Protein AF-A0A2D9ST78-F1 (afdb_monomer)

Foldseek 3Di:
DLPPDLVNLVVQVVPDPDDLCVSCVVSVHDSVSSLVSCDVPQKDWDDQQCVPPLVVQLVVFWDWDWDDDPPDIDIFTGGQAPWADDQQWIWGDDPGGTDIDGRVPRDTDMRGWDQDPVGTD

Solvent-accessible surface area (backbone atoms only — not comparable to full-atom values): 7208 Å² total; per-residue (Å²): 132,87,84,74,45,46,72,51,44,46,54,55,54,75,75,47,89,62,56,63,64,57,49,17,60,74,71,73,49,54,48,64,59,62,52,58,36,30,59,84,63,51,26,44,84,48,75,36,51,52,80,63,37,46,69,56,54,31,74,69,40,75,41,76,50,77,54,71,62,100,89,47,78,47,78,35,64,35,43,62,38,64,70,43,73,45,82,74,49,26,36,26,70,32,97,52,36,65,46,83,42,52,47,87,76,45,79,75,37,67,51,64,56,43,86,46,99,90,42,77,77

pLDDT: mean 93.59, std 7.72, range [48.56, 98.19]

Radius of gyration: 15.92 Å; Cα contacts (8 Å, |Δi|>4): 169; chains: 1; bounding box: 37×33×34 Å

Secondary structure (DSSP, 8-state):
-----HHHHHHHHHT--S-HHHHHHHHTS-HHHHHHTTBTTTEEEE---HHHHHHHHHTT-SEEEEEE-SS-EEEEEE---SEE--SS-EEEE-SS-EEEE-GGG---EEEE--EETTEE-

Nearest PDB structures (foldseek):
  2j0p-assembly1_A  TM=9.133E-01  e=8.484E-08  Yersinia enterocolitica
  2j0r-assembly1_A  TM=9.083E-01  e=1.370E-07  Yersinia enterocolitica
  7qxv-assembly1_A  TM=9.075E-01  e=5.123E-07  Yersinia enterocolitica
  4cdp-assembly1_A  TM=8.859E-01  e=3.797E-07  Escherichia coli O157:H7
  1u9t-assembly1_A-2  TM=8.874E-01  e=4.175E-06  Escherichia coli O157:H7 str. EDL933

Mean predicted aligned error: 3.89 Å

Structure (mmCIF, N/CA/C/O backbone):
data_AF-A0A2D9ST78-F1
#
_entry.id   AF-A0A2D9ST78-F1
#
loop_
_atom_site.group_PDB
_atom_site.id
_atom_site.type_symbol
_atom_site.label_atom_id
_atom_site.label_alt_id
_atom_site.label_comp_id
_atom_site.label_asym_id
_atom_site.label_entity_id
_atom_site.label_seq_id
_atom_site.pdbx_PDB_ins_code
_atom_site.Cartn_x
_atom_site.Cartn_y
_atom_site.Cartn_z
_atom_site.occupancy
_atom_site.B_iso_or_equiv
_atom_site.auth_seq_id
_atom_site.auth_comp_id
_atom_site.auth_asym_id
_atom_site.auth_atom_id
_atom_site.pdbx_PDB_model_num
ATOM 1 N N . MET A 1 1 ? -16.808 -14.469 21.212 1.00 48.56 1 MET A N 1
ATOM 2 C CA . MET A 1 1 ? -17.143 -14.039 19.837 1.00 48.56 1 MET A CA 1
ATOM 3 C C . MET A 1 1 ? -16.736 -12.590 19.720 1.00 48.56 1 MET A C 1
ATOM 5 O O . MET A 1 1 ? -17.177 -11.804 20.544 1.00 48.56 1 MET A O 1
ATOM 9 N N . ASN A 1 2 ? -15.821 -12.268 18.808 1.00 61.38 2 ASN A N 1
ATOM 10 C CA . ASN A 1 2 ? -15.392 -10.889 18.602 1.00 61.38 2 ASN A CA 1
ATOM 11 C C . ASN A 1 2 ? -16.485 -10.189 17.776 1.00 61.38 2 ASN A C 1
ATOM 13 O O . ASN A 1 2 ? -16.716 -10.585 16.638 1.00 61.38 2 ASN A O 1
ATOM 17 N N . ASP A 1 3 ? -17.190 -9.217 18.355 1.00 84.12 3 ASP A N 1
ATOM 18 C CA . ASP A 1 3 ? -18.329 -8.501 17.739 1.00 84.12 3 ASP A CA 1
ATOM 19 C C . ASP A 1 3 ? -17.870 -7.403 16.749 1.00 84.12 3 ASP A C 1
ATOM 21 O O . ASP A 1 3 ? -18.433 -6.314 16.640 1.00 84.12 3 ASP A O 1
ATOM 25 N N . LEU A 1 4 ? -16.767 -7.658 16.041 1.00 90.50 4 LEU A N 1
ATOM 26 C CA . LEU A 1 4 ? -16.140 -6.710 15.120 1.00 90.50 4 LEU A CA 1
ATOM 27 C C . LEU A 1 4 ? -16.708 -6.872 13.709 1.00 90.50 4 LEU A C 1
ATOM 29 O O . LEU A 1 4 ? -16.013 -7.253 12.770 1.00 90.50 4 LEU A O 1
ATOM 33 N N . THR A 1 5 ? -18.002 -6.592 13.569 1.00 94.88 5 THR A N 1
ATOM 34 C CA . THR A 1 5 ? -18.660 -6.506 12.258 1.00 94.88 5 THR A CA 1
ATOM 35 C C . THR A 1 5 ? -18.113 -5.323 11.442 1.00 94.88 5 THR A C 1
ATOM 37 O O . THR A 1 5 ? -17.617 -4.357 12.029 1.00 94.88 5 THR A O 1
ATOM 40 N N . PRO A 1 6 ? -18.233 -5.323 10.098 1.00 95.06 6 PRO A N 1
ATOM 41 C CA . PRO A 1 6 ? -17.791 -4.196 9.274 1.00 95.06 6 PRO A CA 1
ATOM 42 C C . PRO A 1 6 ? -18.383 -2.853 9.720 1.00 95.06 6 PRO A C 1
ATOM 44 O O . PRO A 1 6 ? -17.654 -1.880 9.871 1.00 95.06 6 PRO A O 1
ATOM 47 N N . SER A 1 7 ? -19.684 -2.800 10.027 1.00 94.75 7 SER A N 1
ATOM 48 C CA . SER A 1 7 ? -20.331 -1.583 10.534 1.00 94.75 7 SER A CA 1
ATOM 49 C C . SER A 1 7 ? -19.754 -1.128 11.875 1.00 94.75 7 SER A C 1
ATOM 51 O O . SER A 1 7 ? -19.548 0.070 12.074 1.00 94.75 7 SER A O 1
ATOM 53 N N . ARG A 1 8 ? -19.438 -2.064 12.779 1.00 95.12 8 ARG A N 1
ATOM 54 C CA . ARG A 1 8 ? -18.796 -1.743 14.056 1.00 95.12 8 ARG A CA 1
ATOM 55 C C . ARG A 1 8 ? -17.376 -1.215 13.866 1.00 95.12 8 ARG A C 1
ATOM 57 O O . ARG A 1 8 ? -17.014 -0.246 14.526 1.00 95.12 8 ARG A O 1
ATOM 64 N N . LEU A 1 9 ? -16.597 -1.805 12.959 1.00 95.75 9 LEU A N 1
ATOM 65 C CA . LEU A 1 9 ? -15.252 -1.331 12.624 1.00 95.75 9 LEU A CA 1
ATOM 66 C C . LEU A 1 9 ? -15.285 0.088 12.049 1.00 95.75 9 LEU A C 1
ATOM 68 O O . LEU A 1 9 ? -14.499 0.925 12.482 1.00 95.75 9 LEU A O 1
ATOM 72 N N . ARG A 1 10 ? -16.233 0.391 11.152 1.00 94.00 10 ARG A N 1
ATOM 73 C CA . ARG A 1 10 ? -16.423 1.755 10.636 1.00 94.00 10 ARG A CA 1
ATOM 74 C C . ARG A 1 10 ? -16.714 2.757 11.748 1.00 94.00 10 ARG A C 1
ATOM 76 O O . ARG A 1 10 ? -16.068 3.796 11.803 1.00 94.00 10 ARG A O 1
ATOM 83 N N . ALA A 1 11 ? -17.626 2.424 12.663 1.00 93.69 11 ALA A N 1
ATOM 84 C CA . ALA A 1 11 ? -17.936 3.288 13.803 1.00 93.69 11 ALA A CA 1
ATOM 85 C C . ALA A 1 11 ? -16.698 3.542 14.685 1.00 93.69 11 ALA A C 1
ATOM 87 O O . ALA A 1 11 ? -16.388 4.685 14.998 1.00 93.69 11 ALA A O 1
ATOM 88 N N . LEU A 1 12 ? -15.935 2.492 15.008 1.00 93.94 12 LEU A N 1
ATOM 8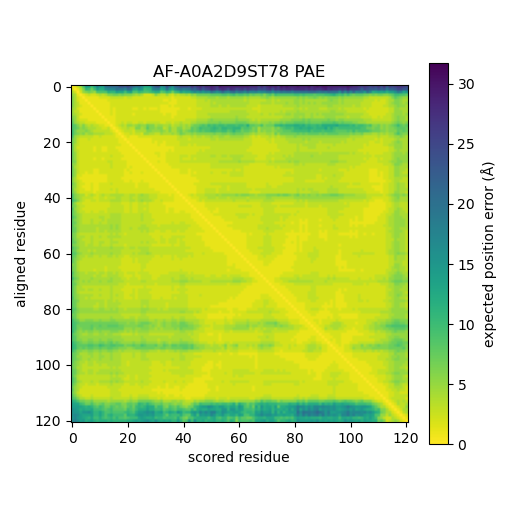9 C CA . LEU A 1 12 ? -14.709 2.616 15.805 1.00 93.94 12 LEU A CA 1
ATOM 90 C C . LEU A 1 12 ? -13.631 3.466 15.116 1.00 93.94 12 LEU A C 1
ATOM 92 O O . LEU A 1 12 ? -12.871 4.137 15.804 1.00 93.94 12 LEU A O 1
ATOM 96 N N . LYS A 1 13 ? -13.553 3.446 13.779 1.00 92.44 13 LYS A N 1
ATOM 97 C CA . LYS A 1 13 ? -12.623 4.290 13.012 1.00 92.44 13 LYS A CA 1
ATOM 98 C C . LYS A 1 13 ? -13.000 5.767 13.058 1.00 92.44 13 LYS A C 1
ATOM 100 O O . LYS A 1 13 ? -12.104 6.594 13.155 1.00 92.44 13 LYS A O 1
ATOM 105 N N . GLN A 1 14 ? -14.291 6.090 12.979 1.00 88.12 14 GLN A N 1
ATOM 106 C CA . GLN A 1 14 ? -14.771 7.477 13.013 1.00 88.12 14 GLN A CA 1
ATOM 107 C C . GLN A 1 14 ? -14.450 8.162 14.349 1.00 88.12 14 GLN A C 1
ATOM 109 O O . GLN A 1 14 ? -14.083 9.333 14.369 1.00 88.12 14 GLN A O 1
ATOM 114 N N . ASP A 1 15 ? -14.506 7.410 15.450 1.00 85.25 15 ASP A N 1
ATOM 115 C CA . ASP A 1 15 ? -14.209 7.923 16.792 1.00 85.25 15 ASP A CA 1
ATOM 116 C C . ASP A 1 15 ? -12.704 7.903 17.137 1.00 85.25 15 ASP A C 1
ATOM 118 O O . ASP A 1 15 ? -12.287 8.410 18.183 1.00 85.25 15 ASP A O 1
ATOM 122 N N . ALA A 1 16 ? -11.865 7.290 16.294 1.00 86.81 16 ALA A N 1
ATOM 123 C CA . ALA A 1 16 ? -10.457 7.075 16.597 1.00 86.81 16 ALA A CA 1
ATOM 124 C C . ALA A 1 16 ? -9.586 8.292 16.259 1.00 86.81 16 ALA A C 1
ATOM 126 O O . ALA A 1 16 ? -9.591 8.816 15.149 1.00 86.81 16 ALA A O 1
ATOM 127 N N . THR A 1 17 ? -8.727 8.673 17.203 1.00 87.00 17 THR A N 1
ATOM 128 C CA . THR A 1 17 ? -7.643 9.650 16.988 1.00 87.00 17 THR A CA 1
ATOM 129 C C . THR A 1 17 ? -6.307 8.986 16.635 1.00 87.00 17 THR A C 1
ATOM 131 O O . THR A 1 17 ? -5.353 9.660 16.244 1.00 87.00 17 THR A O 1
ATOM 134 N N . LEU A 1 18 ? -6.235 7.660 16.782 1.00 89.38 18 LEU A N 1
ATOM 135 C CA . LEU A 1 18 ? -5.074 6.835 16.466 1.00 89.38 18 LEU A CA 1
ATOM 136 C C . LEU A 1 18 ? -4.927 6.634 14.952 1.00 89.38 18 LEU A C 1
ATOM 138 O O . LEU A 1 18 ? -5.900 6.678 14.201 1.00 89.38 18 LEU A O 1
ATOM 142 N N . ARG A 1 19 ? -3.705 6.326 14.500 1.00 89.50 19 ARG A N 1
ATOM 143 C CA . ARG A 1 19 ? -3.488 5.838 13.129 1.00 89.50 19 ARG A CA 1
ATOM 144 C C . ARG A 1 19 ? -4.161 4.469 12.963 1.00 89.50 19 ARG A C 1
ATOM 146 O O . ARG A 1 19 ? -4.224 3.695 13.918 1.00 89.50 19 ARG A O 1
ATOM 153 N N . LEU A 1 20 ? -4.601 4.137 11.745 1.00 92.12 20 LEU A N 1
ATOM 154 C CA . LEU A 1 20 ? -5.292 2.867 11.463 1.00 92.12 20 LEU A CA 1
ATOM 155 C C . LEU A 1 20 ? -4.477 1.639 11.876 1.00 92.12 20 LEU A C 1
ATOM 157 O O . LEU A 1 20 ? -5.030 0.722 12.477 1.00 92.12 20 LEU A O 1
ATOM 161 N N . TYR A 1 21 ? -3.166 1.657 11.635 1.00 92.94 21 TYR A N 1
ATOM 162 C CA . TYR A 1 21 ? -2.250 0.629 12.121 1.00 92.94 21 TYR A CA 1
ATOM 163 C C . TYR A 1 21 ? -2.363 0.393 13.641 1.00 92.94 21 TYR A C 1
ATOM 165 O O . TYR A 1 21 ? -2.485 -0.751 14.080 1.00 92.94 21 TYR A O 1
ATOM 173 N N . ASP A 1 22 ? -2.345 1.460 14.448 1.00 94.06 22 ASP A N 1
ATOM 174 C CA . ASP A 1 22 ? -2.380 1.362 15.914 1.00 94.06 22 ASP A CA 1
ATOM 175 C C . ASP A 1 22 ? -3.761 0.914 16.407 1.00 94.06 22 ASP A C 1
ATOM 177 O O . ASP A 1 22 ? -3.864 0.046 17.276 1.00 94.06 22 ASP A O 1
ATOM 181 N N . LEU A 1 23 ? -4.828 1.433 15.788 1.00 95.25 23 LEU A N 1
ATOM 182 C CA . LEU A 1 23 ? -6.198 1.002 16.060 1.00 95.25 23 LEU A CA 1
ATOM 183 C C . LEU A 1 23 ? -6.384 -0.493 15.763 1.00 95.25 23 LEU A C 1
ATOM 185 O O . LEU A 1 23 ? -6.972 -1.216 16.564 1.00 95.25 23 LEU A O 1
ATOM 189 N N . ALA A 1 24 ? -5.850 -0.983 14.642 1.00 95.25 24 ALA A N 1
ATOM 190 C CA . ALA A 1 24 ? -5.932 -2.394 14.277 1.00 95.25 24 ALA A CA 1
ATOM 191 C C . ALA A 1 24 ? -5.237 -3.288 15.315 1.00 95.25 24 ALA A C 1
ATOM 193 O O . ALA A 1 24 ? -5.801 -4.304 15.726 1.00 95.25 24 ALA A O 1
ATOM 194 N N . GLN A 1 25 ? -4.052 -2.884 15.794 1.00 94.44 25 GLN A N 1
ATOM 195 C CA . GLN A 1 25 ? -3.358 -3.593 16.874 1.00 94.44 25 GLN A CA 1
ATOM 196 C C . GLN A 1 25 ? -4.186 -3.607 18.167 1.00 94.44 25 GLN A C 1
ATOM 198 O O . GLN A 1 25 ? -4.316 -4.665 18.780 1.00 94.44 25 GLN A O 1
ATOM 203 N N . GLN A 1 26 ? -4.785 -2.476 18.554 1.00 94.25 26 GLN A N 1
ATOM 204 C CA . GLN A 1 26 ? -5.633 -2.388 19.748 1.00 94.25 26 GLN A CA 1
ATOM 205 C C . GLN A 1 26 ? -6.869 -3.296 19.657 1.00 94.25 26 GLN A C 1
ATOM 207 O O . GLN A 1 26 ? -7.262 -3.908 20.648 1.00 94.25 26 GLN A O 1
ATOM 212 N N . LEU A 1 27 ? -7.476 -3.397 18.473 1.00 94.62 27 LEU A N 1
ATOM 213 C CA . LEU A 1 27 ? -8.660 -4.225 18.226 1.00 94.62 27 LEU A CA 1
ATOM 214 C C . LEU A 1 27 ? -8.330 -5.707 17.971 1.00 94.62 27 LEU A C 1
ATOM 216 O O . LEU A 1 27 ? -9.243 -6.528 17.872 1.00 94.62 27 LEU A O 1
ATOM 220 N N . GLY A 1 28 ? -7.047 -6.063 17.858 1.00 95.44 28 GLY A N 1
ATOM 221 C CA . GLY A 1 28 ? -6.611 -7.429 17.568 1.00 95.44 28 GLY A CA 1
ATOM 222 C C . GLY A 1 28 ? -6.981 -7.904 16.159 1.00 95.44 28 GLY A C 1
ATOM 223 O O . GLY A 1 28 ? -7.219 -9.094 15.956 1.00 95.44 28 GLY A O 1
ATOM 224 N N . VAL A 1 29 ? -7.049 -6.986 15.190 1.00 95.81 29 VAL A N 1
ATOM 225 C CA . VAL A 1 29 ? -7.354 -7.271 13.778 1.00 95.81 29 VAL A CA 1
ATOM 226 C C . VAL A 1 29 ? -6.214 -6.810 12.869 1.00 95.81 29 VAL A C 1
ATOM 228 O O . VAL A 1 29 ? -5.301 -6.100 13.290 1.00 95.81 29 VAL A O 1
ATOM 231 N N . SER A 1 30 ? -6.237 -7.223 11.601 1.00 95.69 30 SER A N 1
ATOM 232 C CA . SER A 1 30 ? -5.318 -6.671 10.604 1.00 95.69 30 SER A CA 1
ATOM 233 C C . SER A 1 30 ? -5.737 -5.251 10.212 1.00 95.69 30 SER A C 1
ATOM 235 O O . SER A 1 30 ? -6.919 -4.911 10.225 1.00 95.69 30 SER A O 1
ATOM 237 N N . GLU A 1 31 ? -4.779 -4.423 9.799 1.00 95.94 31 GLU A N 1
ATOM 238 C CA . GLU A 1 31 ? -5.086 -3.099 9.240 1.00 95.94 31 GLU A CA 1
ATOM 239 C C . GLU A 1 31 ? -5.956 -3.215 7.978 1.00 95.94 31 GLU A C 1
ATOM 241 O O . GLU A 1 31 ? -6.897 -2.446 7.798 1.00 95.94 31 GLU A O 1
ATOM 246 N N . ALA A 1 32 ? -5.731 -4.254 7.164 1.00 96.12 32 ALA A N 1
ATOM 247 C CA . ALA A 1 32 ? -6.571 -4.558 6.009 1.00 96.12 32 ALA A CA 1
ATOM 248 C C . ALA A 1 32 ? -8.044 -4.786 6.388 1.00 96.12 32 ALA A C 1
ATOM 250 O O . ALA A 1 32 ? -8.912 -4.350 5.645 1.00 96.12 32 ALA A O 1
ATOM 251 N N . ALA A 1 33 ? -8.354 -5.387 7.544 1.00 96.31 33 ALA A N 1
ATOM 252 C CA . ALA A 1 33 ? -9.742 -5.553 7.987 1.00 96.31 33 ALA A CA 1
ATOM 253 C C . ALA A 1 33 ? -10.438 -4.204 8.242 1.00 96.31 33 ALA A C 1
ATOM 255 O O . ALA A 1 33 ? -11.630 -4.061 7.974 1.00 96.31 33 ALA A O 1
ATOM 256 N N . LEU A 1 34 ? -9.695 -3.197 8.717 1.00 96.31 34 LEU A N 1
ATOM 257 C CA . LEU A 1 34 ? -10.215 -1.837 8.867 1.00 96.31 34 LEU A CA 1
ATOM 258 C C . LEU A 1 34 ? -10.445 -1.152 7.518 1.00 96.31 34 LEU A C 1
ATOM 260 O O . LEU A 1 34 ? -11.363 -0.343 7.408 1.00 96.31 34 LEU A O 1
ATOM 264 N N . VAL A 1 35 ? -9.618 -1.438 6.511 1.00 96.44 35 VAL A N 1
ATOM 265 C CA . VAL A 1 35 ? -9.797 -0.922 5.143 1.00 96.44 35 VAL A CA 1
ATOM 266 C C . VAL A 1 35 ? -10.981 -1.611 4.461 1.00 96.44 35 VAL A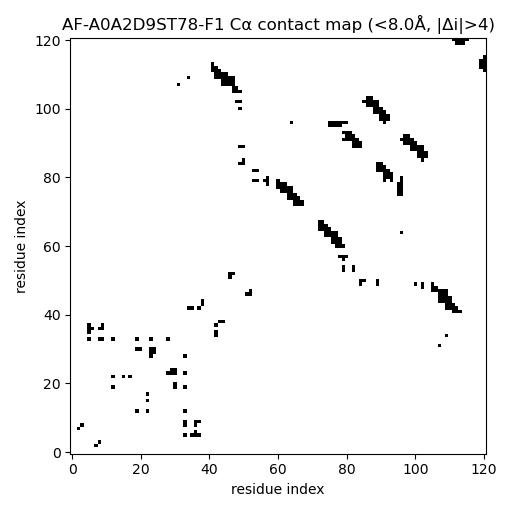 C 1
ATOM 268 O O . VAL A 1 35 ? -11.847 -0.941 3.910 1.00 96.44 35 VAL A O 1
ATOM 271 N N . GLU A 1 36 ? -11.086 -2.937 4.567 1.00 96.38 36 GLU A N 1
ATOM 272 C CA . GLU A 1 36 ? -12.196 -3.709 3.997 1.00 96.38 36 GLU A CA 1
ATOM 273 C C . GLU A 1 36 ? -13.555 -3.344 4.587 1.00 96.38 36 GLU A C 1
ATOM 275 O O . GLU A 1 36 ? -14.575 -3.444 3.904 1.00 96.38 36 GLU A O 1
ATOM 280 N N . ALA A 1 37 ? -13.582 -2.901 5.845 1.00 96.25 37 ALA A N 1
ATOM 281 C CA . ALA A 1 37 ? -14.806 -2.417 6.456 1.00 96.25 37 ALA A CA 1
ATOM 282 C C . ALA A 1 37 ? -15.435 -1.257 5.663 1.00 96.25 37 ALA A C 1
ATOM 284 O O . ALA A 1 37 ? -16.648 -1.104 5.735 1.00 96.25 37 ALA A O 1
ATOM 285 N N . ASP A 1 38 ? -14.669 -0.496 4.878 1.00 95.69 38 ASP A N 1
ATOM 286 C CA . ASP A 1 38 ? -15.162 0.627 4.069 1.00 95.69 38 ASP A CA 1
ATOM 287 C C . ASP A 1 38 ? -15.444 0.270 2.602 1.00 95.69 38 ASP A C 1
ATOM 289 O O . ASP A 1 38 ? -15.648 1.160 1.775 1.00 95.69 38 ASP A O 1
ATOM 293 N N . LEU A 1 39 ? -15.496 -1.016 2.235 1.00 96.50 39 LEU A N 1
ATOM 294 C CA . LEU A 1 39 ? -15.893 -1.398 0.877 1.00 96.50 39 LEU A CA 1
ATOM 295 C C . LEU A 1 39 ? -17.285 -0.850 0.535 1.00 96.50 39 LEU A C 1
ATOM 297 O O . LEU A 1 39 ? -18.250 -1.069 1.267 1.00 96.50 39 LEU A O 1
ATOM 301 N N . GLY A 1 40 ? -17.375 -0.132 -0.588 1.00 92.06 40 GLY A N 1
ATOM 302 C CA . GLY A 1 40 ? -18.591 0.585 -0.997 1.00 92.06 40 GLY A CA 1
ATOM 303 C C . GLY A 1 40 ? -18.805 1.938 -0.300 1.00 92.06 40 GLY A C 1
ATOM 304 O O . GLY A 1 40 ? -19.794 2.610 -0.575 1.00 92.06 40 GLY A O 1
ATOM 305 N N . HIS A 1 41 ? -17.875 2.355 0.561 1.00 92.62 41 HIS A N 1
ATOM 306 C CA . HIS A 1 41 ? -17.859 3.627 1.285 1.00 92.62 41 HIS A CA 1
ATOM 307 C C . HIS A 1 41 ? -16.529 4.369 1.047 1.00 92.62 41 HIS A C 1
ATOM 309 O O . HIS A 1 41 ? -15.817 4.694 1.991 1.00 92.62 41 HIS A O 1
ATOM 315 N N . GLY A 1 42 ? -16.162 4.586 -0.222 1.00 92.50 42 GLY A N 1
ATOM 316 C CA . GLY A 1 42 ? -14.892 5.229 -0.605 1.00 92.50 42 GLY A CA 1
ATOM 317 C C . GLY A 1 42 ? -13.712 4.266 -0.777 1.00 92.50 42 GLY A C 1
ATOM 318 O O . GLY A 1 42 ? -12.637 4.682 -1.192 1.00 92.50 42 GLY A O 1
ATOM 319 N N . VAL A 1 43 ? -13.899 2.965 -0.521 1.00 97.00 43 VAL A N 1
ATOM 320 C CA . VAL A 1 43 ? -12.882 1.934 -0.782 1.00 97.00 43 VAL A CA 1
ATOM 321 C C . VAL A 1 43 ? -13.329 0.977 -1.877 1.00 97.00 43 VAL A C 1
ATOM 323 O O . VAL A 1 43 ? -14.441 0.437 -1.845 1.00 97.00 43 VAL A O 1
ATOM 326 N N . ILE A 1 44 ? -12.414 0.706 -2.808 1.00 97.25 44 ILE A N 1
ATOM 327 C CA . ILE A 1 44 ? -12.542 -0.339 -3.826 1.00 97.25 44 ILE A CA 1
ATOM 328 C C . ILE A 1 44 ? -11.366 -1.316 -3.740 1.00 97.25 44 ILE A C 1
ATOM 330 O O . ILE A 1 44 ? -10.220 -0.919 -3.524 1.00 97.25 44 ILE A O 1
ATOM 334 N N . ARG A 1 45 ? -11.640 -2.613 -3.927 1.00 97.56 45 ARG A N 1
ATOM 335 C CA . ARG A 1 45 ? -10.582 -3.616 -4.125 1.00 97.56 45 ARG A CA 1
ATOM 336 C C . ARG A 1 45 ? -9.979 -3.440 -5.513 1.00 97.56 45 ARG A C 1
ATOM 338 O O . ARG A 1 45 ? -10.714 -3.312 -6.490 1.00 97.56 45 ARG A O 1
ATOM 345 N N . ILE A 1 46 ? -8.656 -3.492 -5.589 1.00 97.50 46 ILE A N 1
ATOM 346 C CA . ILE A 1 46 ? -7.901 -3.463 -6.844 1.00 97.50 46 ILE A CA 1
ATOM 347 C C . ILE A 1 46 ? -6.953 -4.660 -6.909 1.00 97.50 46 ILE A C 1
ATOM 349 O O . ILE A 1 46 ? -6.772 -5.394 -5.937 1.00 97.50 46 ILE A O 1
ATOM 353 N N . ASP A 1 47 ? -6.366 -4.871 -8.080 1.00 96.94 47 ASP A N 1
ATOM 354 C CA . ASP A 1 47 ? -5.419 -5.954 -8.306 1.00 96.94 47 ASP A CA 1
ATOM 355 C C . ASP A 1 47 ? -4.123 -5.731 -7.503 1.00 96.94 47 ASP A C 1
ATOM 357 O O . ASP A 1 47 ? -3.469 -4.701 -7.689 1.00 96.94 47 ASP A O 1
ATOM 361 N N . PRO A 1 48 ? -3.732 -6.660 -6.611 1.00 97.12 48 PRO A N 1
ATOM 362 C CA . PRO A 1 48 ? -2.551 -6.490 -5.772 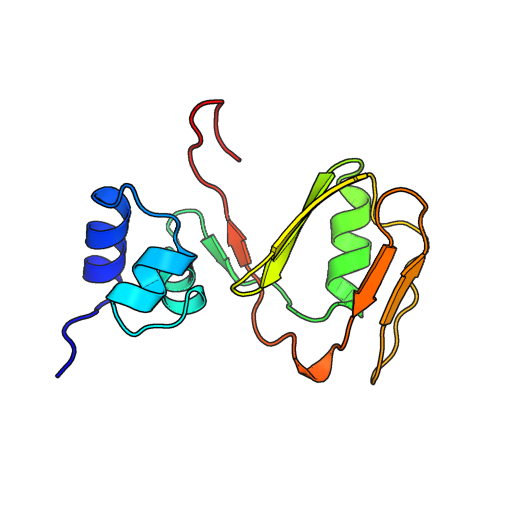1.00 97.12 48 PRO A CA 1
ATOM 363 C C . PRO A 1 48 ? -1.236 -6.804 -6.484 1.00 97.12 48 PRO A C 1
ATOM 365 O O . PRO A 1 48 ? -0.179 -6.571 -5.901 1.00 97.12 48 PRO A O 1
ATOM 368 N N . VAL A 1 49 ? -1.268 -7.355 -7.703 1.00 97.00 49 VAL A N 1
ATOM 369 C CA . VAL A 1 49 ? -0.061 -7.824 -8.394 1.00 97.00 49 VAL A CA 1
ATOM 370 C C . VAL A 1 49 ? 0.824 -6.633 -8.786 1.00 97.00 49 VAL A C 1
ATOM 372 O O . VAL A 1 49 ? 0.415 -5.845 -9.646 1.00 97.00 49 VAL A O 1
ATOM 375 N N . PRO A 1 50 ? 2.057 -6.511 -8.242 1.00 97.19 50 PRO A N 1
ATOM 376 C CA . PRO A 1 50 ? 2.942 -5.376 -8.517 1.00 97.19 50 PRO A CA 1
ATOM 377 C C . PRO A 1 50 ? 3.193 -5.138 -10.008 1.00 97.19 50 PRO A C 1
ATOM 379 O O . PRO A 1 50 ? 3.140 -3.994 -10.450 1.00 97.19 50 PRO A O 1
ATOM 382 N N . GLY A 1 51 ? 3.352 -6.212 -10.791 1.00 96.94 51 GLY A N 1
ATOM 383 C CA . GLY A 1 51 ? 3.540 -6.156 -12.244 1.00 96.94 51 GLY A CA 1
ATOM 384 C C . GLY A 1 51 ? 2.451 -5.392 -13.005 1.00 96.94 51 GLY A C 1
ATOM 385 O O . GLY A 1 51 ? 2.711 -4.798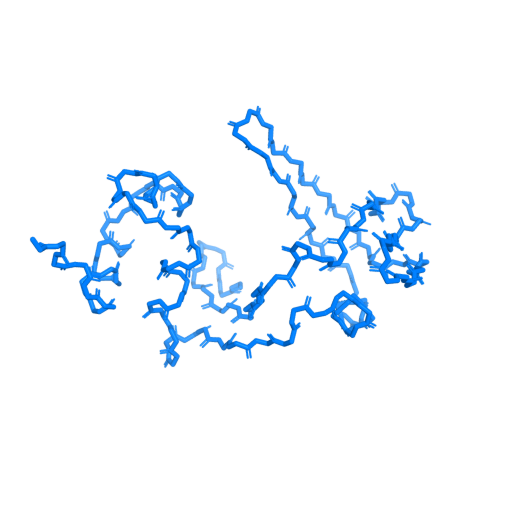 -14.047 1.00 96.94 51 GLY A O 1
ATOM 386 N N . ARG A 1 52 ? 1.224 -5.356 -12.470 1.00 96.12 52 ARG A N 1
ATOM 387 C CA . ARG A 1 52 ? 0.102 -4.581 -13.027 1.00 96.12 52 ARG A CA 1
ATOM 388 C C . ARG A 1 52 ? -0.119 -3.267 -12.283 1.00 96.12 52 ARG A C 1
ATOM 390 O O . ARG A 1 52 ? -0.497 -2.270 -12.897 1.00 96.12 52 ARG A O 1
ATOM 397 N N . LEU A 1 53 ? 0.120 -3.269 -10.975 1.00 96.69 53 LEU A N 1
ATOM 398 C CA . LEU A 1 53 ? -0.142 -2.144 -10.089 1.00 96.69 53 LEU A CA 1
ATOM 399 C C . LEU A 1 53 ? 0.871 -1.004 -10.267 1.00 96.69 53 LEU A C 1
ATOM 401 O O . LEU A 1 53 ? 0.464 0.141 -10.446 1.00 96.69 53 LEU A O 1
ATOM 405 N N . ILE A 1 54 ? 2.175 -1.295 -10.263 1.00 97.50 54 ILE A N 1
ATOM 406 C CA . ILE A 1 54 ? 3.220 -0.261 -10.313 1.00 97.50 54 ILE A CA 1
ATOM 407 C C . ILE A 1 54 ? 3.175 0.541 -11.628 1.00 97.50 54 ILE A C 1
ATOM 409 O O . ILE A 1 54 ? 3.135 1.770 -11.548 1.00 97.50 54 ILE A O 1
ATOM 413 N N . PRO A 1 55 ? 3.041 -0.078 -12.823 1.00 97.25 55 PRO A N 1
ATOM 414 C CA . PRO A 1 55 ? 2.865 0.682 -14.064 1.00 97.25 55 PRO A CA 1
ATOM 415 C C . PRO A 1 55 ? 1.582 1.522 -14.098 1.00 97.25 55 PRO A C 1
ATOM 417 O O . PRO A 1 55 ? 1.516 2.533 -14.796 1.00 97.25 55 PRO A O 1
ATOM 420 N N . ALA A 1 56 ? 0.533 1.116 -13.372 1.00 97.06 56 ALA A N 1
ATOM 421 C CA . ALA A 1 56 ? -0.682 1.914 -13.256 1.00 97.06 56 ALA A CA 1
ATOM 422 C C . ALA A 1 56 ? -0.473 3.144 -12.362 1.00 97.06 56 ALA A C 1
ATOM 424 O O . ALA A 1 56 ? -0.920 4.228 -12.733 1.00 97.06 56 ALA A O 1
ATOM 425 N N . ILE A 1 57 ? 0.239 2.981 -11.242 1.00 96.69 57 ILE A N 1
ATOM 426 C CA . ILE A 1 57 ? 0.592 4.066 -10.316 1.00 96.69 57 ILE A CA 1
ATOM 427 C C . ILE A 1 57 ? 1.537 5.070 -10.979 1.00 96.69 57 ILE A C 1
ATOM 429 O O . ILE A 1 57 ? 1.346 6.267 -10.808 1.00 96.69 57 ILE A O 1
ATOM 433 N N . GLN A 1 58 ? 2.499 4.621 -11.790 1.00 97.50 58 GLN A N 1
ATOM 434 C CA . GLN A 1 58 ? 3.419 5.515 -12.506 1.00 97.50 58 GLN A CA 1
ATOM 435 C C . GLN A 1 58 ? 2.682 6.578 -13.341 1.00 97.50 58 GLN A C 1
ATOM 437 O O . GLN A 1 58 ? 3.130 7.717 -13.440 1.00 97.50 58 GLN A O 1
ATOM 442 N N . ARG A 1 59 ? 1.514 6.240 -13.908 1.00 97.56 59 ARG A N 1
ATOM 443 C CA . ARG A 1 59 ? 0.699 7.179 -14.701 1.00 97.56 59 ARG A CA 1
ATOM 444 C C . ARG A 1 59 ? 0.072 8.308 -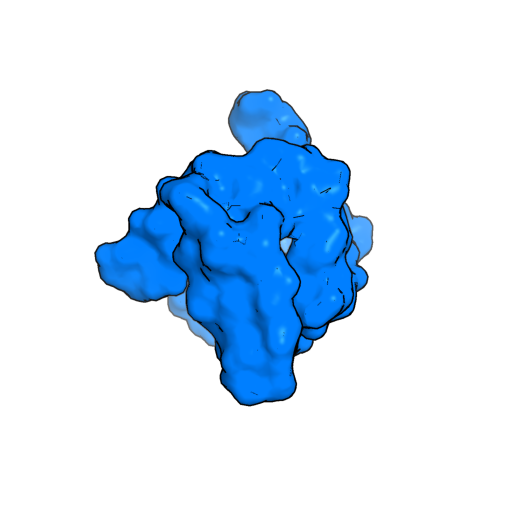13.881 1.00 97.56 59 ARG A C 1
ATOM 446 O O . ARG A 1 59 ? -0.425 9.257 -14.478 1.00 97.56 59 ARG A O 1
ATOM 453 N N . LEU A 1 60 ? 0.069 8.203 -12.552 1.00 96.81 60 LEU A N 1
ATOM 454 C CA . LEU A 1 60 ? -0.386 9.267 -11.657 1.00 96.81 60 LEU A CA 1
ATOM 455 C C . LEU A 1 60 ? 0.644 10.405 -11.546 1.00 96.81 60 LEU A C 1
ATOM 457 O O . LEU A 1 60 ? 0.287 11.491 -11.101 1.00 96.81 60 LEU A O 1
ATOM 461 N N . GLY A 1 61 ? 1.886 10.183 -11.991 1.00 97.19 61 GLY A N 1
ATOM 462 C CA . GLY A 1 61 ? 2.976 11.149 -11.886 1.00 97.19 61 GLY A CA 1
ATOM 463 C C . GLY A 1 61 ? 3.606 11.155 -10.495 1.00 97.19 61 GLY A C 1
ATOM 464 O O . GLY A 1 61 ? 3.816 10.097 -9.898 1.00 97.19 61 GLY A O 1
ATOM 465 N N . GLU A 1 62 ? 3.919 12.351 -9.999 1.00 97.50 62 GLU A N 1
ATOM 466 C CA . GLU A 1 62 ? 4.515 12.535 -8.678 1.00 97.50 62 GLU A CA 1
ATOM 467 C C . GLU A 1 62 ? 3.515 12.169 -7.577 1.00 97.50 62 GLU A C 1
ATOM 469 O O . GLU A 1 62 ? 2.393 12.672 -7.519 1.00 97.50 62 GLU A O 1
ATOM 474 N N . VAL A 1 63 ? 3.943 11.284 -6.684 1.00 97.12 63 VAL A N 1
ATOM 475 C CA . VAL A 1 63 ? 3.164 10.802 -5.547 1.00 97.12 63 VAL A CA 1
ATOM 476 C C . VAL A 1 63 ? 4.040 10.749 -4.303 1.00 97.12 63 VAL A C 1
ATOM 478 O O . VAL A 1 63 ? 5.268 10.774 -4.375 1.00 97.12 63 VAL A O 1
ATOM 481 N N . MET A 1 64 ? 3.409 10.608 -3.139 1.00 97.19 64 MET A N 1
ATOM 482 C CA . MET A 1 64 ? 4.110 10.212 -1.922 1.00 97.19 64 MET A CA 1
ATOM 483 C C . MET A 1 64 ? 3.967 8.696 -1.720 1.00 97.19 64 MET A C 1
ATOM 485 O O . MET A 1 64 ? 2.866 8.176 -1.550 1.00 97.19 64 MET A O 1
ATOM 489 N N . ALA A 1 65 ? 5.087 7.978 -1.718 1.00 97.50 65 ALA A N 1
ATOM 490 C CA . ALA A 1 65 ? 5.180 6.574 -1.343 1.00 97.50 65 ALA A CA 1
ATOM 491 C C . ALA A 1 65 ? 5.494 6.439 0.153 1.00 97.50 65 ALA A C 1
ATOM 493 O O . ALA A 1 65 ? 6.429 7.066 0.654 1.00 97.50 65 ALA A O 1
ATOM 494 N N . LEU A 1 66 ? 4.744 5.589 0.863 1.00 97.06 66 LEU A N 1
ATOM 495 C CA . LEU A 1 66 ? 4.968 5.294 2.280 1.00 97.06 66 LEU A CA 1
ATOM 496 C C . LEU A 1 66 ? 5.202 3.800 2.477 1.00 97.06 66 LEU A C 1
ATOM 498 O O . LEU A 1 66 ? 4.345 2.977 2.169 1.00 97.06 66 LEU A O 1
ATOM 502 N N . THR A 1 67 ? 6.353 3.452 3.049 1.00 97.25 67 THR A N 1
ATOM 503 C CA . THR A 1 67 ? 6.661 2.091 3.509 1.00 97.25 67 THR A CA 1
ATOM 504 C C . THR A 1 67 ? 7.021 2.134 4.987 1.00 97.25 67 THR A C 1
ATOM 506 O O . THR A 1 67 ? 7.728 3.032 5.444 1.00 97.25 67 THR A O 1
ATOM 509 N N . ARG A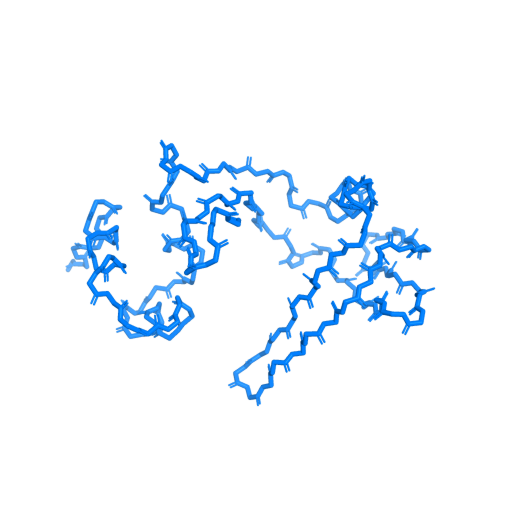 1 68 ? 6.528 1.173 5.772 1.00 96.25 68 ARG A N 1
ATOM 510 C CA . ARG A 1 68 ? 6.750 1.154 7.223 1.00 96.25 68 ARG A CA 1
ATOM 511 C C . ARG A 1 68 ? 6.927 -0.244 7.786 1.00 96.25 68 ARG A C 1
ATOM 513 O O .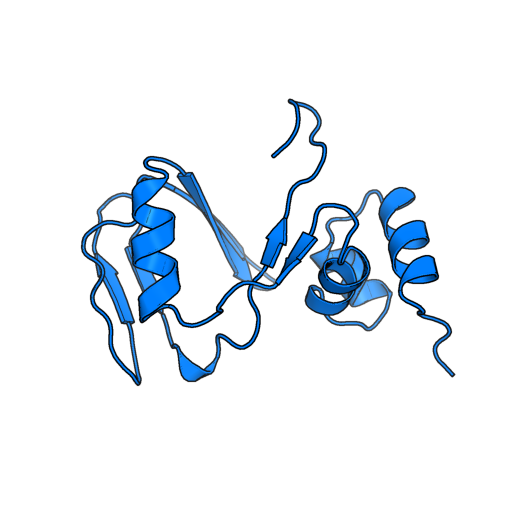 ARG A 1 68 ? 6.484 -1.237 7.220 1.00 96.25 68 ARG A O 1
ATOM 520 N N . ASN A 1 69 ? 7.510 -0.280 8.974 1.00 95.31 69 ASN A N 1
ATOM 521 C CA . ASN A 1 69 ? 7.402 -1.384 9.915 1.00 95.31 69 ASN A CA 1
ATOM 522 C C . ASN A 1 69 ? 7.008 -0.823 11.296 1.00 95.31 69 ASN A C 1
ATOM 524 O O . ASN A 1 69 ? 6.580 0.326 11.413 1.00 95.31 69 ASN A O 1
ATOM 528 N N . ARG A 1 70 ? 7.127 -1.629 12.357 1.00 91.69 70 ARG A N 1
ATOM 529 C CA . ARG A 1 70 ? 6.793 -1.205 13.729 1.00 91.69 70 ARG A CA 1
ATOM 530 C C . ARG A 1 70 ? 7.639 -0.042 14.248 1.00 91.69 70 ARG A C 1
ATOM 532 O O . ARG A 1 70 ? 7.169 0.703 15.097 1.00 91.69 70 ARG A O 1
ATOM 539 N N . SER A 1 71 ? 8.867 0.090 13.764 1.00 95.19 71 SER A N 1
ATOM 540 C CA . SER A 1 71 ? 9.887 0.975 14.329 1.00 95.19 71 SER A CA 1
ATOM 541 C C . SER A 1 71 ? 10.262 2.136 13.413 1.00 95.19 71 SER A C 1
ATOM 543 O O . SER A 1 71 ? 10.898 3.079 13.870 1.00 95.19 71 SER A O 1
ATOM 545 N N . CYS A 1 72 ? 9.903 2.080 12.131 1.00 96.75 72 CYS A N 1
ATOM 546 C CA . CYS A 1 72 ? 10.304 3.074 11.146 1.00 96.75 72 CYS A CA 1
ATOM 547 C C . CYS A 1 72 ? 9.185 3.339 10.136 1.00 96.75 72 CYS A C 1
ATOM 549 O O . CYS A 1 72 ? 8.477 2.419 9.715 1.00 96.75 72 CYS A O 1
ATOM 551 N N . VAL A 1 73 ? 9.060 4.607 9.747 1.00 97.25 73 VAL A N 1
ATOM 552 C CA . VAL A 1 73 ? 8.219 5.083 8.649 1.00 97.25 73 VAL A CA 1
ATOM 553 C C . VAL A 1 73 ? 9.129 5.795 7.663 1.00 97.25 73 VAL A C 1
ATOM 555 O O . VAL A 1 73 ? 9.904 6.662 8.061 1.00 97.25 73 VAL A O 1
ATOM 558 N N . ILE A 1 74 ? 9.037 5.406 6.398 1.00 97.62 74 ILE A N 1
ATOM 559 C CA . ILE A 1 74 ? 9.762 6.016 5.292 1.00 97.62 74 ILE A CA 1
ATOM 560 C C . ILE A 1 74 ? 8.719 6.604 4.350 1.00 97.62 74 ILE A C 1
ATOM 562 O O . ILE A 1 74 ? 7.885 5.870 3.820 1.00 97.62 74 ILE A O 1
ATOM 566 N N . GLU A 1 75 ? 8.788 7.918 4.158 1.00 97.81 75 GLU A N 1
ATOM 567 C CA . GLU A 1 75 ? 7.967 8.683 3.221 1.00 97.81 75 GLU A CA 1
ATOM 568 C C . GLU A 1 75 ? 8.886 9.265 2.144 1.00 97.81 75 GLU A C 1
ATOM 570 O O . GLU A 1 75 ? 9.920 9.865 2.450 1.00 97.81 75 GLU A O 1
ATOM 575 N N . LYS A 1 76 ? 8.541 9.039 0.877 1.00 97.94 76 LYS A N 1
ATOM 576 C CA . LYS A 1 76 ? 9.320 9.471 -0.287 1.00 97.94 76 LYS A CA 1
ATOM 577 C C . LYS A 1 76 ? 8.386 10.109 -1.300 1.00 97.94 76 LYS A C 1
ATOM 579 O O . LYS A 1 76 ? 7.376 9.510 -1.642 1.00 97.94 76 LYS A O 1
ATOM 584 N N . ILE A 1 77 ? 8.724 11.305 -1.761 1.00 98.12 77 ILE A N 1
ATOM 585 C CA . ILE A 1 77 ? 8.018 11.978 -2.854 1.00 98.12 77 ILE A CA 1
ATOM 586 C C . ILE A 1 77 ? 8.774 11.673 -4.143 1.00 98.12 77 ILE A C 1
ATOM 588 O O . ILE A 1 77 ? 10.000 11.783 -4.138 1.00 98.12 77 ILE A O 1
ATOM 592 N N . GLY A 1 78 ? 8.056 11.263 -5.186 1.00 97.69 78 GLY A N 1
ATOM 593 C CA . GLY A 1 78 ? 8.608 11.030 -6.518 1.00 97.69 78 GLY A CA 1
ATOM 594 C C . GLY A 1 78 ? 7.674 10.246 -7.433 1.00 97.69 78 GLY A C 1
ATOM 595 O O . GLY A 1 78 ? 6.502 10.039 -7.119 1.00 97.69 78 GLY A O 1
ATOM 596 N N . THR A 1 79 ? 8.199 9.775 -8.563 1.00 97.88 79 THR A N 1
ATOM 597 C CA . THR A 1 79 ? 7.453 8.946 -9.530 1.00 97.88 79 THR A CA 1
ATOM 598 C C . THR A 1 79 ? 7.967 7.501 -9.531 1.00 97.88 79 THR A C 1
ATOM 600 O O . THR A 1 79 ? 9.161 7.255 -9.391 1.00 97.88 79 THR A O 1
ATOM 603 N N . TYR A 1 80 ? 7.078 6.518 -9.711 1.00 97.81 80 TYR A N 1
ATOM 604 C CA . TYR A 1 80 ? 7.444 5.095 -9.808 1.00 97.81 80 TYR A CA 1
ATOM 605 C C . TYR A 1 80 ? 8.068 4.757 -11.179 1.00 97.81 80 TYR A C 1
ATOM 607 O O . TYR A 1 80 ? 7.443 4.095 -12.007 1.00 97.81 80 TYR A O 1
ATOM 615 N N . ASN A 1 81 ? 9.285 5.239 -11.433 1.00 96.88 81 ASN A N 1
ATOM 616 C CA . ASN A 1 81 ? 10.032 4.990 -12.671 1.00 96.88 81 ASN A CA 1
ATOM 617 C C . ASN A 1 81 ? 10.856 3.694 -12.621 1.00 96.88 81 ASN A C 1
ATOM 619 O O . ASN A 1 81 ? 11.007 3.077 -11.564 1.00 96.88 81 ASN A O 1
ATOM 623 N N . GLU A 1 82 ? 11.396 3.300 -13.783 1.00 96.94 82 GLU A N 1
ATOM 624 C CA . GLU A 1 82 ? 12.328 2.170 -13.938 1.00 96.94 82 GLU A CA 1
ATOM 625 C C . GLU A 1 82 ? 11.846 0.903 -13.211 1.00 96.94 82 GLU A C 1
ATOM 627 O O . GLU A 1 82 ? 12.560 0.288 -12.414 1.00 96.94 82 GLU A O 1
ATOM 632 N N . PHE A 1 83 ? 10.576 0.543 -13.432 1.00 98.19 83 PHE A N 1
ATOM 633 C CA . PHE A 1 83 ? 9.997 -0.656 -12.842 1.00 98.19 83 PHE A CA 1
ATOM 634 C C . PHE A 1 83 ? 10.461 -1.910 -13.589 1.00 98.19 83 PHE A C 1
ATOM 636 O O . PHE A 1 83 ? 10.236 -2.069 -14.790 1.00 98.19 83 PHE A O 1
ATOM 643 N N . HIS A 1 84 ? 11.050 -2.835 -12.841 1.00 98.00 84 HIS A N 1
ATOM 644 C CA . HIS A 1 84 ? 11.439 -4.158 -13.299 1.00 98.00 84 HIS A CA 1
ATOM 645 C C . HIS A 1 84 ? 10.581 -5.201 -12.587 1.00 98.00 84 HIS A C 1
ATOM 647 O O . HIS A 1 84 ? 10.658 -5.351 -11.364 1.00 98.00 84 HIS A O 1
ATOM 653 N N . ASP A 1 85 ? 9.765 -5.916 -13.357 1.00 97.25 85 ASP A N 1
ATOM 654 C CA . ASP A 1 85 ? 8.916 -6.985 -12.837 1.00 97.25 85 ASP A CA 1
ATOM 655 C C . ASP A 1 85 ? 9.707 -8.285 -12.608 1.00 97.25 85 ASP A C 1
ATOM 657 O O . ASP A 1 85 ? 10.790 -8.487 -13.164 1.00 97.25 85 ASP A O 1
ATOM 661 N N . GLY A 1 86 ? 9.148 -9.191 -11.809 1.00 96.00 86 GLY A N 1
ATOM 662 C CA . GLY A 1 86 ? 9.713 -10.519 -11.598 1.00 96.00 86 GLY A CA 1
ATOM 663 C C . GLY A 1 86 ? 8.981 -11.327 -10.532 1.00 96.00 86 GLY A C 1
ATOM 664 O O . GLY A 1 86 ? 8.649 -10.819 -9.465 1.00 96.00 86 GLY A O 1
ATOM 665 N N . ASP A 1 87 ? 8.788 -12.624 -10.788 1.00 92.00 87 ASP A N 1
ATOM 666 C CA . ASP A 1 87 ? 7.951 -13.503 -9.954 1.00 92.00 87 ASP A CA 1
ATOM 667 C C . ASP A 1 87 ? 8.418 -13.605 -8.492 1.00 92.00 87 ASP A C 1
ATOM 669 O O . ASP A 1 87 ? 7.612 -13.679 -7.561 1.00 92.00 87 ASP A O 1
ATOM 673 N N . HIS A 1 88 ? 9.737 -13.625 -8.272 1.00 94.62 88 HIS A N 1
ATOM 674 C CA . HIS A 1 88 ? 10.315 -13.725 -6.929 1.00 94.62 88 HIS A CA 1
ATOM 675 C C . HIS A 1 88 ? 10.665 -12.361 -6.331 1.00 94.62 88 HIS A C 1
ATOM 677 O O . HIS A 1 88 ? 10.538 -12.158 -5.121 1.00 94.62 88 HIS A O 1
ATOM 683 N N . ALA A 1 89 ? 11.116 -11.443 -7.182 1.00 97.06 89 ALA A N 1
ATOM 684 C CA . ALA A 1 89 ? 11.536 -10.107 -6.812 1.00 97.06 89 ALA A CA 1
ATOM 685 C C . ALA A 1 89 ? 11.268 -9.149 -7.975 1.00 97.06 89 ALA A C 1
ATOM 687 O O . ALA A 1 89 ? 11.626 -9.445 -9.112 1.00 97.06 89 ALA A O 1
ATOM 688 N N . ALA A 1 90 ? 10.696 -8.000 -7.643 1.00 97.88 90 ALA A N 1
ATOM 689 C CA . ALA A 1 90 ? 10.484 -6.861 -8.523 1.00 97.88 90 ALA A CA 1
ATOM 690 C C . ALA A 1 90 ? 11.100 -5.610 -7.873 1.00 97.88 90 ALA A C 1
ATOM 692 O O . ALA A 1 90 ? 11.394 -5.605 -6.671 1.00 97.88 90 ALA A O 1
ATOM 693 N N . MET A 1 91 ? 11.324 -4.545 -8.636 1.00 98.12 91 MET A N 1
ATOM 694 C CA . MET A 1 91 ? 11.922 -3.318 -8.100 1.00 98.12 91 MET A CA 1
ATOM 695 C C . MET A 1 91 ? 11.581 -2.079 -8.920 1.00 98.12 91 MET A C 1
ATOM 697 O O . MET A 1 91 ? 11.293 -2.190 -10.105 1.00 98.12 91 MET A O 1
ATOM 701 N N . THR A 1 92 ? 11.663 -0.911 -8.285 1.00 97.44 92 THR A N 1
ATOM 702 C CA . THR A 1 92 ? 11.820 0.386 -8.962 1.00 97.44 92 THR A CA 1
ATOM 703 C C . THR A 1 92 ? 13.229 0.895 -8.695 1.00 97.44 92 THR A C 1
ATOM 705 O O . THR A 1 92 ? 13.721 0.723 -7.578 1.00 97.44 92 THR A O 1
ATOM 708 N N . LEU A 1 93 ? 13.884 1.476 -9.701 1.00 95.69 93 LEU A N 1
ATOM 709 C CA . LEU A 1 93 ? 15.257 1.985 -9.612 1.00 95.69 93 LEU A CA 1
ATOM 710 C C . LEU A 1 93 ? 15.310 3.469 -9.990 1.00 95.69 93 LEU A C 1
ATOM 712 O O . LEU A 1 93 ? 15.801 3.838 -11.053 1.00 95.69 93 LEU A O 1
ATOM 716 N N . ASP A 1 94 ? 14.811 4.321 -9.101 1.00 95.44 94 ASP A N 1
ATOM 717 C CA . ASP A 1 94 ? 14.796 5.775 -9.274 1.00 95.44 94 ASP A CA 1
ATOM 718 C C . ASP A 1 94 ? 15.441 6.468 -8.060 1.00 95.44 94 ASP A C 1
ATOM 720 O O . ASP A 1 94 ? 15.436 5.933 -6.951 1.00 95.44 94 ASP A O 1
ATOM 724 N N . ALA A 1 95 ? 16.021 7.656 -8.253 1.00 93.69 95 ALA A N 1
ATOM 725 C CA . ALA A 1 95 ? 16.659 8.416 -7.174 1.00 93.69 95 ALA A CA 1
ATOM 726 C C . ALA A 1 95 ? 15.665 8.838 -6.073 1.00 93.69 95 ALA A C 1
ATOM 728 O O . ALA A 1 95 ? 16.043 9.009 -4.907 1.00 93.69 95 ALA A O 1
ATOM 729 N N . GLU A 1 96 ? 14.397 9.011 -6.436 1.00 96.25 96 GLU A N 1
ATOM 730 C CA . GLU A 1 96 ? 13.327 9.431 -5.544 1.00 96.25 96 GLU A CA 1
ATOM 731 C C . GLU A 1 96 ? 12.613 8.230 -4.917 1.00 96.25 96 GLU A C 1
ATOM 733 O O . GLU A 1 96 ? 12.484 8.169 -3.690 1.00 96.25 96 GLU A O 1
ATOM 738 N N . ILE A 1 97 ? 12.193 7.255 -5.733 1.00 97.62 97 ILE A N 1
ATOM 739 C CA . ILE A 1 97 ? 11.482 6.046 -5.288 1.00 97.62 97 ILE A CA 1
ATOM 740 C C . ILE A 1 97 ? 12.255 4.787 -5.706 1.00 97.62 97 ILE A C 1
ATOM 742 O O . ILE A 1 97 ? 12.046 4.209 -6.774 1.00 97.62 97 ILE A O 1
ATOM 746 N N . ASP A 1 98 ? 13.105 4.311 -4.796 1.00 97.62 98 ASP A N 1
ATOM 747 C CA . ASP A 1 98 ? 13.871 3.067 -4.932 1.00 97.62 98 ASP A CA 1
ATOM 748 C C . ASP A 1 98 ? 13.278 1.977 -4.024 1.00 97.62 98 ASP A C 1
ATOM 750 O O . ASP A 1 98 ? 13.341 2.073 -2.793 1.00 97.62 98 ASP A O 1
ATOM 754 N N . LEU A 1 99 ? 12.671 0.941 -4.613 1.00 97.69 99 LEU A N 1
ATOM 755 C CA . LEU A 1 99 ? 11.972 -0.117 -3.877 1.00 97.69 99 LEU A CA 1
ATOM 756 C C . LEU A 1 99 ? 12.464 -1.509 -4.261 1.00 97.69 99 LEU A C 1
ATOM 758 O O . LEU A 1 99 ? 12.750 -1.811 -5.418 1.00 97.69 99 LEU A O 1
ATOM 762 N N . ARG A 1 100 ? 12.486 -2.408 -3.276 1.00 97.94 100 ARG A N 1
ATOM 763 C CA . ARG A 1 100 ? 12.594 -3.858 -3.488 1.00 97.94 100 ARG A CA 1
ATOM 764 C C . ARG A 1 100 ? 11.277 -4.499 -3.075 1.00 97.94 100 ARG A C 1
ATOM 766 O O . ARG A 1 100 ? 10.832 -4.339 -1.940 1.00 97.94 100 ARG A O 1
ATOM 773 N N . ILE A 1 101 ? 10.654 -5.205 -4.007 1.00 98.00 101 ILE A N 1
ATOM 774 C CA . ILE A 1 101 ? 9.301 -5.742 -3.894 1.00 98.00 101 ILE A CA 1
ATOM 775 C C . ILE A 1 101 ? 9.378 -7.264 -3.994 1.00 98.00 101 ILE A C 1
ATOM 777 O O . ILE A 1 101 ? 10.050 -7.807 -4.864 1.00 98.00 101 ILE A O 1
ATOM 781 N N . PHE A 1 102 ? 8.663 -7.961 -3.112 1.00 98.00 102 PHE A N 1
ATOM 782 C CA . PHE A 1 102 ? 8.558 -9.422 -3.115 1.00 98.00 102 PHE A CA 1
ATOM 783 C C . PHE A 1 102 ? 7.103 -9.815 -3.399 1.00 98.00 102 PHE A C 1
ATOM 785 O O . PHE A 1 102 ? 6.313 -9.899 -2.450 1.00 98.00 102 PHE A O 1
ATOM 792 N N . PRO A 1 103 ? 6.720 -10.042 -4.673 1.00 96.94 103 PRO A N 1
ATOM 793 C CA . PRO A 1 103 ? 5.315 -10.142 -5.077 1.00 96.94 103 PRO A CA 1
ATOM 794 C C . PRO A 1 103 ? 4.507 -11.207 -4.340 1.00 96.94 103 PRO A C 1
ATOM 796 O O . PRO A 1 103 ? 3.335 -10.991 -4.055 1.00 96.94 103 PRO A O 1
ATOM 799 N N . ARG A 1 104 ? 5.137 -12.314 -3.923 1.00 97.00 104 ARG A N 1
ATOM 800 C CA . ARG A 1 104 ? 4.472 -13.385 -3.155 1.00 97.00 104 ARG A CA 1
ATOM 801 C C . ARG A 1 104 ? 3.769 -12.920 -1.870 1.00 97.00 104 ARG A C 1
ATOM 803 O O . ARG A 1 104 ? 2.920 -13.638 -1.3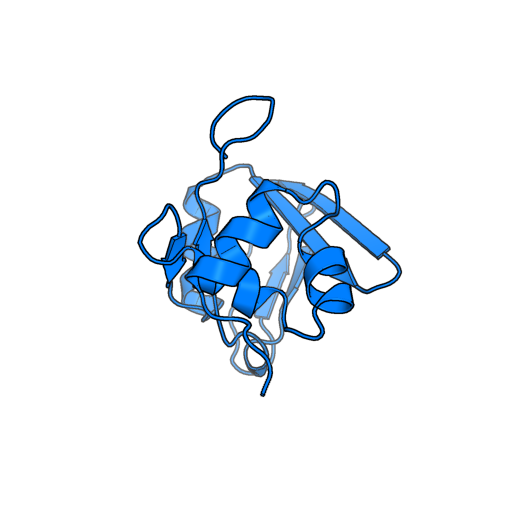57 1.00 97.00 104 ARG A O 1
ATOM 810 N N . HIS A 1 105 ? 4.161 -11.767 -1.323 1.00 96.94 105 HIS A N 1
ATOM 811 C CA . HIS A 1 105 ? 3.607 -11.212 -0.082 1.00 96.94 105 HIS A CA 1
ATOM 812 C C . HIS A 1 105 ? 2.537 -10.137 -0.323 1.00 96.94 105 HIS A C 1
ATOM 814 O O . HIS A 1 105 ? 1.936 -9.647 0.631 1.00 96.94 105 HIS A O 1
ATOM 820 N N . TRP A 1 106 ? 2.284 -9.768 -1.581 1.00 97.25 106 TRP A N 1
ATOM 821 C CA . TRP A 1 106 ? 1.284 -8.776 -1.973 1.00 97.25 106 TRP A CA 1
ATOM 822 C C . TRP A 1 106 ? -0.041 -9.480 -2.264 1.00 97.25 106 TRP A C 1
ATOM 824 O O . TRP A 1 106 ? -0.275 -9.978 -3.360 1.00 97.25 106 TRP A O 1
ATOM 834 N N . VAL A 1 107 ? -0.894 -9.568 -1.241 1.00 96.38 107 VAL A N 1
ATOM 835 C CA . VAL A 1 107 ? -2.131 -10.371 -1.293 1.00 96.38 107 VAL A CA 1
ATOM 836 C C . VAL A 1 107 ? -3.377 -9.519 -1.520 1.00 96.38 107 VAL A C 1
ATOM 838 O O . VAL A 1 107 ? -4.317 -9.973 -2.161 1.00 96.38 107 VAL A O 1
ATOM 841 N N . ASN A 1 108 ? -3.396 -8.287 -1.006 1.00 97.31 108 ASN A N 1
ATOM 842 C CA . ASN A 1 108 ? -4.545 -7.389 -1.093 1.00 97.31 108 ASN A CA 1
ATOM 843 C C . ASN A 1 108 ? -4.085 -5.981 -1.459 1.00 97.31 108 ASN A C 1
ATOM 845 O O . ASN A 1 108 ? -3.060 -5.522 -0.955 1.00 97.31 108 ASN A O 1
ATOM 849 N N . ALA A 1 109 ? -4.874 -5.292 -2.278 1.00 97.56 109 ALA A N 1
ATOM 850 C CA . ALA A 1 109 ? -4.681 -3.890 -2.598 1.00 97.56 109 ALA A CA 1
ATOM 851 C C . ALA A 1 109 ? -6.033 -3.187 -2.693 1.00 97.56 109 ALA A C 1
ATOM 853 O O . ALA A 1 109 ? -7.047 -3.775 -3.086 1.00 97.56 109 ALA A O 1
ATOM 854 N N . TYR A 1 110 ? -6.028 -1.913 -2.320 1.00 97.50 110 TYR A N 1
ATOM 855 C CA . TYR A 1 110 ? -7.217 -1.081 -2.265 1.00 97.50 110 TYR A CA 1
ATOM 856 C C . TYR A 1 110 ? -6.883 0.296 -2.819 1.00 97.50 110 TYR A C 1
ATOM 858 O O . TYR A 1 110 ? -5.816 0.829 -2.515 1.00 97.50 110 TYR A O 1
ATOM 866 N N . ALA A 1 111 ? -7.800 0.872 -3.591 1.00 96.50 111 ALA A N 1
ATOM 867 C CA . ALA A 1 111 ? -7.842 2.317 -3.761 1.00 96.50 111 ALA A CA 1
ATOM 868 C C . ALA A 1 111 ? -8.815 2.870 -2.716 1.00 96.50 111 ALA A C 1
ATOM 870 O O . ALA A 1 111 ? -9.905 2.320 -2.523 1.00 96.50 111 ALA A O 1
ATOM 871 N N . VAL A 1 112 ? -8.369 3.894 -1.999 1.00 95.31 112 VAL A N 1
ATOM 872 C CA . VAL A 1 112 ? -9.0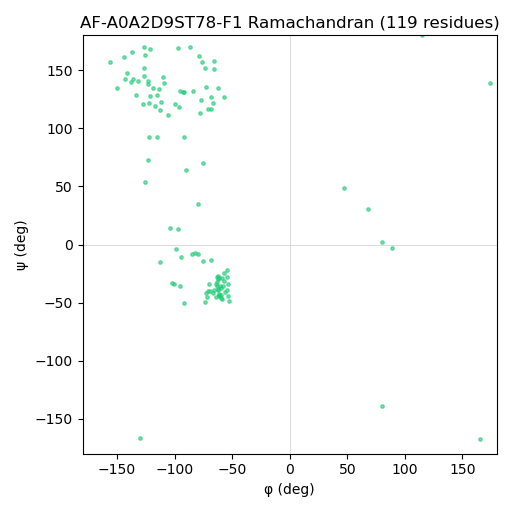58 4.471 -0.848 1.00 95.31 112 VAL A CA 1
ATOM 873 C C . VAL A 1 112 ? -9.180 5.961 -1.098 1.00 95.31 112 VAL A C 1
ATOM 875 O O . VAL A 1 112 ? -8.160 6.621 -1.243 1.00 95.31 112 VAL A O 1
ATOM 878 N N . GLU A 1 113 ? -10.407 6.459 -1.119 1.00 94.00 113 GLU A N 1
ATOM 879 C CA . GLU A 1 113 ? -10.708 7.881 -1.023 1.00 94.00 113 GLU A CA 1
ATOM 880 C C . GLU A 1 113 ? -11.104 8.182 0.422 1.00 94.00 113 GLU A C 1
ATOM 882 O O . GLU A 1 113 ? -12.045 7.596 0.966 1.00 94.00 113 GLU A O 1
ATOM 887 N N . ALA A 1 114 ? -10.368 9.076 1.069 1.00 84.38 114 ALA A N 1
ATOM 888 C CA . ALA A 1 114 ? -10.606 9.483 2.442 1.00 84.38 114 ALA A CA 1
ATOM 889 C C . ALA A 1 114 ? -10.600 11.006 2.561 1.00 84.38 114 ALA A C 1
ATOM 891 O O . ALA A 1 114 ? -9.756 11.694 1.990 1.00 84.38 114 ALA A O 1
ATOM 892 N N . GLU A 1 115 ? -11.498 11.552 3.377 1.00 81.06 115 GLU A N 1
ATOM 893 C CA . GLU A 1 115 ? -11.443 12.971 3.718 1.00 81.06 115 GLU A CA 1
ATOM 894 C C . GLU A 1 115 ? -10.242 13.237 4.639 1.00 81.06 115 GLU A C 1
ATOM 896 O O . GLU A 1 115 ? -10.121 12.695 5.742 1.00 81.06 115 GLU A O 1
ATOM 901 N N . GLY A 1 116 ? -9.299 14.039 4.153 1.00 70.69 116 GLY A N 1
ATOM 902 C CA . GLY A 1 116 ? -8.193 14.587 4.922 1.00 70.69 116 GLY A CA 1
ATOM 903 C C . GLY A 1 116 ? -8.492 16.006 5.402 1.00 70.69 116 GLY A C 1
ATOM 904 O O . GLY A 1 116 ? -9.425 16.663 4.946 1.00 70.69 116 GLY A O 1
ATOM 905 N N . LYS A 1 117 ? -7.647 16.514 6.307 1.00 69.06 117 LYS A N 1
ATOM 906 C CA . LYS A 1 117 ? -7.729 17.909 6.781 1.00 69.06 117 LYS A CA 1
ATOM 907 C C . LYS A 1 117 ? -7.595 18.931 5.646 1.00 69.06 117 LYS A C 1
ATOM 909 O O . LYS A 1 117 ? -8.177 20.004 5.737 1.00 69.06 117 LYS A O 1
ATOM 914 N N . ASP A 1 118 ? -6.869 18.559 4.595 1.00 75.00 118 ASP A N 1
ATOM 915 C CA . ASP A 1 118 ? -6.556 19.409 3.445 1.00 75.00 118 ASP A CA 1
ATOM 916 C C . ASP A 1 118 ? -7.403 19.056 2.202 1.00 75.00 118 ASP A C 1
ATOM 918 O O . ASP A 1 118 ? -7.088 19.482 1.094 1.00 75.00 118 ASP A O 1
ATOM 922 N N . GLY A 1 119 ? -8.481 18.279 2.380 1.00 74.56 119 GLY A N 1
ATOM 923 C CA . GLY A 1 119 ? -9.360 17.800 1.308 1.00 74.56 119 GLY A CA 1
ATOM 924 C C . GLY A 1 119 ? -9.327 16.282 1.128 1.00 74.56 119 GLY A C 1
ATOM 925 O O . GLY A 1 119 ? -8.645 15.562 1.862 1.00 74.56 119 GLY A O 1
ATOM 926 N N . THR A 1 120 ? -10.106 15.782 0.168 1.00 79.00 120 THR A N 1
ATOM 927 C CA . THR A 1 120 ? -10.130 14.359 -0.196 1.00 79.00 120 THR A CA 1
ATOM 928 C C . THR A 1 120 ? -8.764 13.919 -0.719 1.00 79.00 120 THR A C 1
ATOM 930 O O . THR A 1 120 ? -8.159 14.611 -1.538 1.00 79.00 120 THR A O 1
ATOM 933 N N . ARG A 1 121 ? -8.291 12.770 -0.241 1.00 70.06 121 ARG A N 1
ATOM 934 C CA . ARG A 1 121 ? -7.026 12.133 -0.611 1.00 70.06 121 ARG A CA 1
ATOM 935 C C . ARG A 1 121 ? -7.211 10.646 -0.866 1.00 70.06 121 ARG A C 1
ATOM 937 O O . ARG A 1 121 ? -8.195 10.092 -0.324 1.00 70.06 121 ARG A O 1
#

Sequence (121 aa):
MNDLTPSRLRALKQDATLRLYDLAQQLGVSEAALVEADLGHGVIRIDPVPGRLIPAIQRLGEVMALTRNRSCVIEKIGTYNEFHDGDHAAMTLDAEIDLRIFPRHWVNAYAVEAEGKDGTR